Protein AF-A0A536LQH3-F1 (afdb_monomer_lite)

Structure (mmCIF, N/CA/C/O backbone):
data_AF-A0A536LQH3-F1
#
_entry.id   AF-A0A536LQH3-F1
#
loop_
_atom_site.group_PDB
_atom_site.id
_atom_site.type_symbol
_atom_site.label_atom_id
_atom_site.label_alt_id
_atom_site.label_comp_id
_atom_site.label_asym_id
_atom_site.label_entity_id
_atom_site.label_seq_id
_atom_site.pdbx_PDB_ins_code
_atom_site.Cartn_x
_atom_site.Cartn_y
_atom_site.Cartn_z
_atom_site.occupancy
_atom_site.B_iso_or_equiv
_atom_site.auth_seq_id
_atom_site.auth_comp_id
_atom_site.auth_asym_id
_atom_site.auth_atom_id
_atom_site.pdbx_PDB_model_num
ATOM 1 N N . TYR A 1 1 ? -6.303 -2.467 -10.669 1.00 73.62 1 TYR A N 1
ATOM 2 C CA . TYR A 1 1 ? -7.570 -1.702 -10.606 1.00 73.62 1 TYR A CA 1
ATOM 3 C C . TYR A 1 1 ? -8.554 -2.189 -9.543 1.00 73.62 1 TYR A C 1
ATOM 5 O O . TYR A 1 1 ? -9.147 -1.336 -8.897 1.00 73.62 1 TYR A O 1
ATOM 13 N N . LEU A 1 2 ? -8.723 -3.498 -9.305 1.00 86.50 2 LEU A N 1
ATOM 14 C CA . LEU A 1 2 ? -9.669 -3.996 -8.285 1.00 86.50 2 LEU A CA 1
ATOM 15 C C . LEU A 1 2 ? -9.367 -3.505 -6.852 1.00 86.50 2 LEU A C 1
ATOM 17 O O . LEU A 1 2 ? -10.298 -3.178 -6.119 1.00 86.50 2 LEU A O 1
ATOM 21 N N . GLY A 1 3 ? -8.086 -3.360 -6.489 1.00 85.06 3 GLY A N 1
ATOM 22 C CA . GLY A 1 3 ? -7.676 -2.789 -5.198 1.00 85.06 3 GLY A CA 1
ATOM 23 C C . GLY A 1 3 ? -8.164 -1.352 -5.006 1.00 85.06 3 GLY A C 1
ATOM 24 O O . GLY A 1 3 ? -8.869 -1.069 -4.047 1.00 85.06 3 GLY A O 1
ATOM 25 N N . LEU A 1 4 ? -7.898 -0.471 -5.976 1.00 90.19 4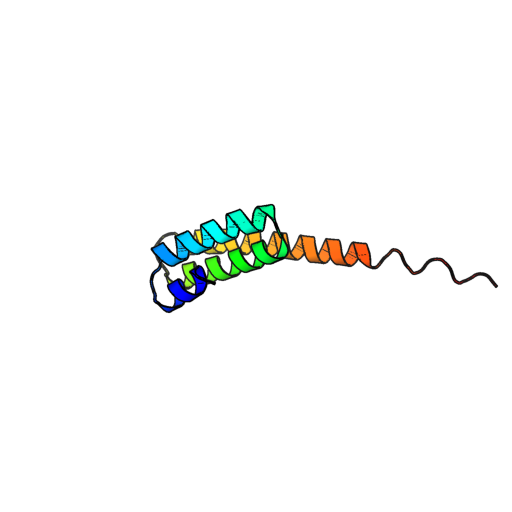 LEU A N 1
ATOM 26 C CA . LEU A 1 4 ? -8.330 0.934 -5.940 1.00 90.19 4 LEU A CA 1
ATOM 27 C C . LEU A 1 4 ? -9.853 1.096 -5.856 1.00 90.19 4 LEU A C 1
ATOM 29 O O . LEU A 1 4 ? -10.342 1.921 -5.089 1.00 90.19 4 LEU A O 1
ATOM 33 N N . LEU A 1 5 ? -10.615 0.310 -6.623 1.00 92.56 5 LEU A N 1
ATOM 34 C CA . LEU A 1 5 ? -12.077 0.366 -6.559 1.00 92.56 5 LEU A CA 1
ATOM 35 C C . LEU A 1 5 ? -12.586 -0.056 -5.174 1.00 92.56 5 LEU A C 1
ATOM 37 O O . LEU A 1 5 ? -13.449 0.607 -4.604 1.00 92.56 5 LEU A O 1
ATOM 41 N N . SER A 1 6 ? -12.017 -1.120 -4.613 1.00 89.38 6 SER A N 1
ATOM 42 C CA . SER A 1 6 ? -12.376 -1.611 -3.281 1.00 89.38 6 SER A CA 1
ATOM 43 C C . SER A 1 6 ? -12.005 -0.605 -2.184 1.00 89.38 6 SER A C 1
ATOM 45 O O . SER A 1 6 ? -12.794 -0.410 -1.263 1.00 89.38 6 SER A O 1
ATOM 47 N N . THR A 1 7 ? -10.887 0.121 -2.333 1.00 87.44 7 THR A N 1
ATOM 48 C CA . THR A 1 7 ? -10.517 1.269 -1.481 1.00 87.44 7 THR A CA 1
ATOM 49 C C . THR A 1 7 ? -11.590 2.353 -1.503 1.00 87.44 7 THR A C 1
ATOM 51 O O . THR A 1 7 ? -12.012 2.824 -0.451 1.00 87.44 7 THR A O 1
ATOM 54 N N . VAL A 1 8 ? -12.065 2.746 -2.691 1.00 93.81 8 VAL A N 1
ATOM 55 C CA . VAL A 1 8 ? -13.120 3.767 -2.830 1.00 93.81 8 VAL A CA 1
ATOM 56 C C . VAL A 1 8 ? -14.435 3.301 -2.200 1.00 93.81 8 VAL A C 1
ATOM 58 O O . VAL A 1 8 ? -15.148 4.102 -1.602 1.00 93.81 8 VAL A O 1
ATOM 61 N N . LEU A 1 9 ? -14.741 2.005 -2.291 1.00 95.06 9 LEU A N 1
ATOM 62 C CA . LEU A 1 9 ? -15.929 1.396 -1.688 1.00 95.06 9 LEU A CA 1
ATOM 63 C C . LEU A 1 9 ? -15.782 1.106 -0.182 1.00 95.06 9 LEU A C 1
ATOM 65 O O . LEU A 1 9 ? -16.724 0.593 0.420 1.00 95.06 9 LEU A O 1
ATOM 69 N N . GLY A 1 10 ? -14.626 1.396 0.425 1.00 93.81 10 GLY A N 1
ATOM 70 C CA . GLY A 1 10 ? -14.348 1.118 1.838 1.00 93.81 10 GLY A CA 1
ATOM 71 C C . GLY A 1 10 ? -14.252 -0.373 2.181 1.00 93.81 10 GLY A C 1
ATOM 72 O O . GLY A 1 10 ? -14.391 -0.755 3.342 1.00 93.81 10 GLY A O 1
ATOM 73 N N . ARG A 1 11 ? -14.040 -1.235 1.181 1.00 96.62 11 ARG A N 1
ATOM 74 C CA . ARG A 1 11 ? -13.915 -2.689 1.340 1.00 96.62 11 ARG A CA 1
ATOM 75 C C . ARG A 1 11 ? -12.462 -3.061 1.569 1.00 96.62 11 ARG A C 1
ATOM 77 O O . ARG A 1 11 ? -11.774 -3.549 0.676 1.00 96.62 11 ARG A O 1
ATOM 84 N N . TRP A 1 12 ? -11.990 -2.761 2.766 1.00 94.25 12 TRP A N 1
ATOM 85 C CA . TRP A 1 12 ? -10.568 -2.768 3.076 1.00 94.25 12 TRP A CA 1
ATOM 86 C C . TRP A 1 12 ? -9.884 -4.122 2.891 1.00 94.25 12 TRP A C 1
ATOM 88 O O . TRP A 1 12 ? -8.826 -4.175 2.274 1.00 94.25 12 TRP A O 1
ATOM 98 N N . ASP A 1 13 ? -10.499 -5.205 3.362 1.00 93.75 13 ASP A N 1
ATOM 99 C CA . ASP A 1 1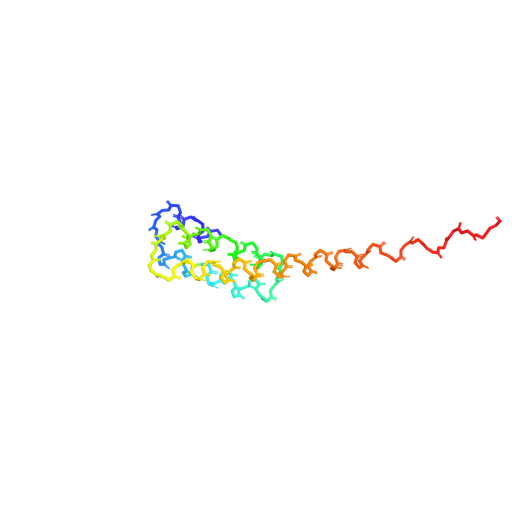3 ? -9.900 -6.543 3.278 1.00 93.75 13 ASP A CA 1
ATOM 100 C C . ASP A 1 13 ? -9.854 -7.053 1.825 1.00 93.75 13 ASP A C 1
ATOM 102 O O . ASP A 1 13 ? -8.862 -7.637 1.391 1.00 93.75 13 ASP A O 1
ATOM 106 N N . GLU A 1 14 ? -10.894 -6.758 1.034 1.00 94.75 14 GLU A N 1
ATOM 107 C CA . GLU A 1 14 ? -10.921 -7.023 -0.415 1.00 94.75 14 GLU A CA 1
ATOM 108 C C . GLU A 1 14 ? -9.838 -6.209 -1.138 1.00 94.75 14 GLU A C 1
ATOM 110 O O . GLU A 1 14 ? -9.083 -6.747 -1.950 1.00 94.75 14 GLU A O 1
ATOM 115 N N . ALA A 1 15 ? -9.722 -4.916 -0.816 1.00 95.31 15 ALA A N 1
ATOM 116 C CA . ALA A 1 15 ? -8.696 -4.047 -1.378 1.00 95.31 15 ALA A CA 1
ATOM 117 C C . ALA A 1 15 ? -7.290 -4.580 -1.073 1.00 95.31 15 ALA A C 1
ATOM 119 O O . ALA A 1 15 ? -6.453 -4.658 -1.971 1.00 95.31 15 ALA A O 1
ATOM 120 N N . GLU A 1 16 ? -7.052 -4.985 0.175 1.00 95.12 16 GLU A N 1
ATOM 121 C CA . GLU A 1 16 ? -5.789 -5.542 0.651 1.00 95.12 16 GLU A CA 1
ATOM 122 C C . GLU A 1 16 ? -5.406 -6.824 -0.099 1.00 95.12 16 GLU A C 1
ATOM 124 O O . GLU A 1 16 ? -4.273 -6.944 -0.576 1.00 95.12 16 GLU A O 1
ATOM 129 N N . GLY A 1 17 ? -6.362 -7.740 -0.284 1.00 95.88 17 GLY A N 1
ATOM 130 C CA . GLY A 1 17 ? -6.178 -8.937 -1.107 1.00 95.88 17 GLY A CA 1
ATOM 131 C C . GLY A 1 17 ? -5.791 -8.591 -2.546 1.00 95.88 17 GLY A C 1
ATOM 132 O O . GLY A 1 17 ? -4.770 -9.055 -3.051 1.00 95.88 17 GLY A O 1
ATOM 133 N N . HIS A 1 18 ? -6.531 -7.679 -3.178 1.00 96.31 18 HIS A N 1
ATOM 134 C CA . HIS A 1 18 ? -6.247 -7.258 -4.548 1.00 96.31 18 HIS A CA 1
ATOM 135 C C . HIS A 1 18 ? -4.888 -6.566 -4.721 1.00 96.31 18 HIS A C 1
ATOM 137 O O . HIS A 1 18 ? -4.260 -6.718 -5.772 1.00 96.31 18 HIS A O 1
ATOM 143 N N . 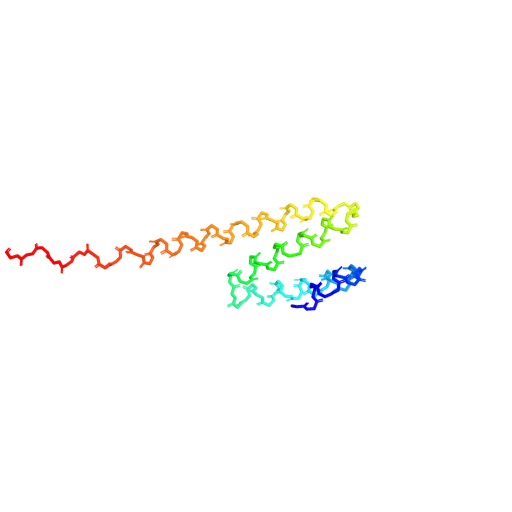PHE A 1 19 ? -4.426 -5.793 -3.734 1.00 95.31 19 PHE A N 1
ATOM 144 C CA . PHE A 1 19 ? -3.093 -5.187 -3.779 1.00 95.31 19 PHE A CA 1
ATOM 145 C C . PHE A 1 19 ? -1.984 -6.224 -3.610 1.00 95.31 19 PHE A C 1
ATOM 147 O O . PHE A 1 19 ? -0.981 -6.143 -4.321 1.00 95.31 19 PHE A O 1
ATOM 154 N N . ASN A 1 20 ? -2.163 -7.214 -2.732 1.00 94.88 20 ASN A N 1
ATOM 155 C CA . ASN A 1 20 ? -1.204 -8.310 -2.587 1.00 94.88 20 ASN A CA 1
ATOM 156 C C . ASN A 1 20 ? -1.068 -9.111 -3.892 1.00 94.88 20 ASN A C 1
ATOM 158 O O . ASN A 1 20 ? 0.055 -9.322 -4.354 1.00 94.88 20 ASN A O 1
ATOM 162 N N . ASP A 1 21 ? -2.188 -9.474 -4.524 1.00 94.69 21 ASP A N 1
ATOM 163 C CA . ASP A 1 21 ? -2.190 -10.205 -5.798 1.00 94.69 21 ASP A CA 1
ATOM 164 C C . ASP A 1 21 ? -1.495 -9.398 -6.905 1.00 94.69 21 ASP A C 1
ATOM 166 O O . ASP A 1 21 ? -0.647 -9.907 -7.643 1.00 94.69 21 ASP A O 1
ATOM 170 N N . ALA A 1 22 ? -1.812 -8.101 -7.002 1.00 93.44 22 ALA A N 1
ATOM 171 C CA . ALA A 1 22 ? -1.179 -7.201 -7.961 1.00 93.44 22 ALA A CA 1
ATOM 172 C C . ALA A 1 22 ? 0.333 -7.078 -7.719 1.00 93.44 22 ALA A C 1
ATOM 174 O O . ALA A 1 22 ? 1.112 -7.115 -8.673 1.00 93.44 22 ALA A O 1
ATOM 175 N N . ALA A 1 23 ? 0.765 -6.979 -6.459 1.00 93.12 23 ALA A N 1
ATOM 176 C CA . ALA A 1 23 ? 2.177 -6.903 -6.112 1.00 93.12 23 ALA A CA 1
ATOM 177 C C . ALA A 1 23 ? 2.918 -8.204 -6.457 1.00 93.12 23 ALA A C 1
ATOM 179 O O . ALA A 1 23 ? 4.037 -8.152 -6.969 1.00 93.12 23 ALA A O 1
ATOM 180 N N . GLU A 1 24 ? 2.311 -9.374 -6.234 1.00 92.88 24 GLU A N 1
ATOM 181 C CA . GLU A 1 24 ? 2.912 -10.651 -6.627 1.00 92.88 24 GLU A CA 1
ATOM 182 C C . GLU A 1 24 ? 3.075 -10.756 -8.150 1.00 92.88 24 GLU A C 1
ATOM 184 O O . GLU A 1 24 ? 4.150 -11.131 -8.632 1.00 92.88 24 GLU A O 1
ATOM 189 N N . MET A 1 25 ? 2.046 -10.370 -8.910 1.00 91.25 25 MET A N 1
ATOM 190 C CA . MET A 1 25 ? 2.103 -10.364 -10.373 1.00 91.25 25 MET A CA 1
ATOM 191 C C . MET A 1 25 ? 3.163 -9.386 -10.894 1.00 91.25 25 MET A C 1
ATOM 193 O O . MET A 1 25 ? 4.023 -9.767 -11.692 1.00 91.25 25 MET A O 1
ATOM 197 N N . HIS A 1 26 ? 3.153 -8.135 -10.428 1.00 88.56 26 HIS A N 1
ATOM 198 C CA . HIS A 1 26 ? 4.074 -7.109 -10.917 1.00 88.56 26 HIS A CA 1
ATOM 199 C C . HIS A 1 26 ? 5.525 -7.378 -10.522 1.00 88.56 26 HIS A C 1
ATOM 201 O O . HIS A 1 26 ? 6.422 -7.089 -11.312 1.00 88.56 26 HIS A O 1
ATOM 207 N N . ARG A 1 27 ? 5.782 -8.029 -9.381 1.00 88.50 27 ARG A N 1
ATOM 208 C CA . ARG A 1 27 ? 7.139 -8.455 -9.001 1.00 88.50 27 ARG A CA 1
ATOM 209 C C . ARG A 1 27 ? 7.791 -9.368 -10.038 1.00 88.50 27 ARG A C 1
ATOM 211 O O . ARG A 1 27 ? 9.008 -9.333 -10.184 1.00 88.50 27 ARG A O 1
ATOM 218 N N . ARG A 1 28 ? 7.001 -10.164 -10.760 1.00 83.25 28 ARG A N 1
ATOM 219 C CA . ARG A 1 28 ? 7.498 -11.072 -11.805 1.00 83.25 28 ARG A CA 1
ATOM 220 C C . ARG A 1 28 ? 7.604 -10.412 -13.179 1.00 83.25 28 ARG A C 1
ATOM 222 O O . ARG A 1 28 ? 8.361 -10.894 -14.012 1.00 83.25 28 ARG A O 1
ATOM 229 N N . LEU A 1 29 ? 6.831 -9.354 -13.423 1.00 82.38 29 LEU A N 1
ATOM 230 C CA . LEU A 1 29 ? 6.582 -8.844 -14.775 1.00 82.38 29 LEU A CA 1
ATOM 231 C C . LEU A 1 29 ? 7.118 -7.433 -15.015 1.00 82.38 29 LEU A C 1
ATOM 233 O O . LEU A 1 29 ? 7.518 -7.122 -16.134 1.00 82.38 29 LEU A O 1
ATOM 237 N N . SER A 1 30 ? 7.091 -6.553 -14.011 1.00 87.06 30 SER A N 1
ATOM 238 C CA . SER A 1 30 ? 7.442 -5.150 -14.209 1.00 87.06 30 SER A CA 1
ATOM 239 C C . SER A 1 30 ? 7.742 -4.406 -12.899 1.00 87.06 30 SER A C 1
ATOM 241 O O . SER A 1 30 ? 6.820 -4.115 -12.129 1.00 87.06 30 SER A O 1
ATOM 243 N N . PRO A 1 31 ? 9.009 -4.011 -12.668 1.00 84.00 31 PRO A N 1
ATOM 244 C CA . PRO A 1 31 ? 9.380 -3.194 -11.516 1.00 84.00 31 PRO A CA 1
ATOM 245 C C . PRO A 1 31 ? 8.623 -1.852 -11.426 1.00 84.00 31 PRO A C 1
ATOM 247 O O . PRO A 1 31 ? 8.105 -1.570 -10.349 1.00 84.00 31 PRO A O 1
ATOM 250 N N . PRO A 1 32 ? 8.440 -1.056 -12.505 1.00 89.12 32 PRO A N 1
ATOM 251 C CA . PRO A 1 32 ? 7.672 0.194 -12.424 1.00 89.12 32 PRO A CA 1
ATOM 252 C C . PRO A 1 32 ? 6.248 0.019 -11.886 1.00 89.12 32 PRO A C 1
ATOM 254 O O . PRO A 1 32 ? 5.821 0.757 -11.000 1.00 89.12 32 PRO A O 1
ATOM 257 N N . TRP A 1 33 ? 5.515 -0.986 -12.377 1.00 89.69 33 TRP A N 1
ATOM 258 C CA . TRP A 1 33 ? 4.144 -1.246 -11.929 1.00 89.69 33 TRP A CA 1
ATOM 259 C C . TRP A 1 33 ? 4.082 -1.750 -10.486 1.00 89.69 33 TRP A C 1
ATOM 261 O O . TRP A 1 33 ? 3.115 -1.465 -9.775 1.00 89.69 33 TRP A O 1
ATOM 271 N N . LEU A 1 34 ? 5.123 -2.448 -10.021 1.00 94.19 34 LEU A N 1
ATOM 272 C CA . LEU A 1 34 ? 5.242 -2.842 -8.621 1.00 94.19 34 LEU A CA 1
ATOM 273 C C . LEU A 1 34 ? 5.379 -1.615 -7.705 1.00 94.19 34 LEU A C 1
ATOM 275 O O . LEU A 1 34 ? 4.700 -1.555 -6.682 1.00 94.19 34 LEU A O 1
ATOM 279 N N . GLY A 1 35 ? 6.189 -0.624 -8.094 1.00 94.56 35 GLY A N 1
ATOM 280 C CA . GLY A 1 35 ? 6.352 0.623 -7.339 1.00 94.56 35 GLY A CA 1
ATOM 281 C C . GLY A 1 35 ? 5.030 1.373 -7.154 1.00 94.56 35 GLY A C 1
ATOM 282 O O . GLY A 1 35 ? 4.656 1.699 -6.027 1.00 94.56 35 GLY A O 1
ATOM 283 N N . TRP A 1 36 ? 4.268 1.551 -8.237 1.00 94.25 36 TRP A N 1
ATOM 284 C CA . TRP A 1 36 ? 2.930 2.156 -8.179 1.00 94.25 36 TRP A CA 1
ATOM 285 C C . TRP A 1 36 ? 1.953 1.360 -7.311 1.00 94.25 36 TRP A C 1
ATOM 287 O O . TRP A 1 36 ? 1.220 1.937 -6.515 1.00 94.25 36 TRP A O 1
ATOM 297 N N . THR A 1 37 ? 1.989 0.028 -7.401 1.00 95.94 37 THR A N 1
ATOM 298 C CA . THR A 1 37 ? 1.118 -0.835 -6.586 1.00 95.94 37 THR A CA 1
ATOM 299 C C . THR A 1 37 ? 1.385 -0.650 -5.093 1.00 95.94 37 THR A C 1
ATOM 301 O O . THR A 1 37 ? 0.441 -0.570 -4.311 1.00 95.94 37 THR A O 1
ATOM 304 N N . TYR A 1 38 ? 2.653 -0.552 -4.684 1.00 97.38 38 TYR A N 1
ATOM 305 C CA . TYR A 1 38 ? 2.998 -0.298 -3.286 1.00 97.38 38 TYR A CA 1
ATOM 306 C C . TYR A 1 38 ? 2.597 1.104 -2.821 1.00 97.38 38 TYR A C 1
ATOM 308 O O . TYR A 1 38 ? 2.145 1.247 -1.686 1.00 97.38 38 TYR A O 1
ATOM 316 N N . TYR A 1 39 ? 2.705 2.118 -3.682 1.00 97.25 39 TYR A N 1
ATOM 317 C CA . TYR A 1 39 ? 2.221 3.462 -3.368 1.00 97.25 39 TYR A CA 1
ATOM 318 C C . TYR A 1 39 ? 0.704 3.477 -3.118 1.00 97.25 39 TYR A C 1
ATOM 320 O O . TYR A 1 39 ? 0.257 3.935 -2.066 1.00 97.25 39 TYR A O 1
ATOM 328 N N . ASP A 1 40 ? -0.081 2.902 -4.032 1.00 96.69 40 ASP A N 1
ATOM 329 C CA . ASP A 1 40 ? -1.545 2.854 -3.919 1.00 96.69 40 ASP A CA 1
ATOM 330 C C . ASP A 1 40 ? -2.008 2.037 -2.703 1.00 96.69 40 ASP A C 1
ATOM 332 O O . ASP A 1 40 ? -2.981 2.380 -2.027 1.00 96.69 40 ASP A O 1
ATOM 336 N N . TYR A 1 41 ? -1.292 0.956 -2.394 1.00 97.44 41 TYR A N 1
ATOM 337 C CA . TYR A 1 41 ? -1.557 0.143 -1.213 1.00 97.44 41 TYR A CA 1
ATOM 338 C C . TYR A 1 41 ? -1.252 0.913 0.079 1.00 97.44 41 TYR A C 1
ATOM 340 O O . TYR A 1 41 ? -2.041 0.870 1.024 1.00 97.44 41 TYR A O 1
ATOM 348 N N . ALA A 1 42 ? -0.152 1.670 0.123 1.00 97.62 42 ALA A N 1
ATOM 349 C CA . ALA A 1 42 ? 0.154 2.533 1.258 1.00 97.62 42 ALA A CA 1
ATOM 350 C C . ALA A 1 42 ? -0.928 3.600 1.476 1.00 97.62 42 ALA A C 1
ATOM 352 O O . ALA A 1 42 ? -1.353 3.807 2.611 1.00 97.62 42 ALA A O 1
ATOM 353 N N . ASP A 1 43 ? -1.409 4.236 0.405 1.00 97.50 43 ASP A N 1
ATOM 354 C CA . ASP A 1 43 ? -2.501 5.211 0.481 1.00 97.50 43 ASP A CA 1
ATOM 355 C C . ASP A 1 43 ? -3.792 4.574 1.023 1.00 97.50 43 ASP A C 1
ATOM 357 O O . ASP A 1 43 ? -4.435 5.134 1.910 1.00 97.50 43 ASP A O 1
ATOM 361 N N . MET A 1 44 ? -4.140 3.360 0.577 1.00 97.62 44 MET A N 1
ATOM 362 C CA . MET A 1 44 ? -5.284 2.620 1.123 1.00 97.62 44 MET A CA 1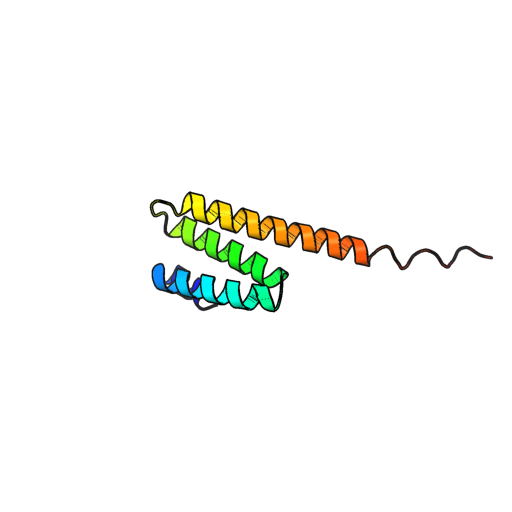
ATOM 363 C C . MET A 1 44 ? -5.146 2.366 2.630 1.00 97.62 44 MET A C 1
ATOM 365 O O . MET A 1 44 ? -6.088 2.637 3.376 1.00 97.62 44 MET A O 1
ATOM 369 N N . LEU A 1 45 ? -3.979 1.903 3.089 1.00 97.81 45 LEU A N 1
ATOM 370 C CA . LEU A 1 45 ? -3.715 1.648 4.511 1.00 97.81 45 LEU A CA 1
ATOM 371 C C . LEU A 1 45 ? -3.843 2.933 5.343 1.00 97.81 45 LEU A C 1
ATOM 373 O O . LEU A 1 45 ? -4.471 2.933 6.400 1.00 97.81 45 LEU A O 1
ATOM 377 N N . LEU A 1 46 ? -3.323 4.057 4.843 1.00 97.25 46 LEU A N 1
ATOM 378 C CA . LEU A 1 46 ? -3.451 5.354 5.512 1.00 97.25 46 LEU A CA 1
ATOM 379 C C . LEU A 1 46 ? -4.903 5.847 5.576 1.00 97.25 46 LEU A C 1
ATOM 381 O O . LEU A 1 46 ? -5.284 6.477 6.562 1.00 97.25 46 LEU A O 1
ATOM 385 N N . ARG A 1 47 ? -5.727 5.545 4.565 1.00 96.38 47 ARG A N 1
ATOM 386 C CA . ARG A 1 47 ? -7.169 5.848 4.578 1.00 96.38 47 ARG A CA 1
ATOM 387 C C . ARG A 1 47 ? -7.946 4.957 5.544 1.00 96.38 47 ARG A C 1
ATOM 389 O O . ARG A 1 47 ? -8.856 5.453 6.204 1.00 96.38 47 ARG A O 1
ATOM 396 N N . ARG A 1 48 ? -7.600 3.666 5.626 1.00 96.88 48 ARG A N 1
ATOM 397 C CA . ARG A 1 48 ? -8.199 2.709 6.572 1.00 96.88 48 ARG A CA 1
ATOM 398 C C . ARG A 1 48 ? -7.898 3.093 8.020 1.00 96.88 48 ARG A C 1
ATOM 400 O O . ARG A 1 48 ? -8.790 3.010 8.860 1.00 96.88 48 ARG A O 1
ATOM 407 N N . ASN A 1 49 ? -6.673 3.558 8.285 1.00 96.12 49 ASN A N 1
ATOM 408 C CA . ASN A 1 49 ? -6.225 4.104 9.568 1.00 96.12 49 ASN A CA 1
ATOM 409 C C . ASN A 1 49 ? -6.496 3.174 10.771 1.00 96.12 49 ASN A C 1
ATOM 411 O O . ASN A 1 49 ? -6.874 3.622 11.856 1.00 96.12 49 ASN A O 1
ATOM 415 N N . SER A 1 50 ? -6.318 1.866 10.574 1.00 95.81 50 SER A N 1
ATOM 416 C CA . SER A 1 50 ? -6.360 0.874 11.646 1.00 95.81 50 SER A CA 1
ATOM 417 C C . SER A 1 50 ? -5.021 0.802 12.392 1.00 95.81 50 SER A C 1
ATOM 419 O O . SER A 1 50 ? -4.003 1.366 11.979 1.00 95.81 50 SER A O 1
ATOM 421 N N . SER A 1 51 ? -4.999 0.079 13.510 1.00 97.19 51 SER A N 1
ATOM 422 C CA . SER A 1 51 ? -3.758 -0.207 14.235 1.00 97.19 51 SER A CA 1
ATOM 423 C C . SER A 1 51 ? -2.791 -0.999 13.344 1.00 97.19 51 SER A C 1
ATOM 425 O O . SER A 1 51 ? -3.188 -1.987 12.732 1.00 97.19 51 SER A O 1
ATOM 427 N N . GLY A 1 52 ? -1.530 -0.565 13.253 1.00 96.06 52 GLY A N 1
ATOM 428 C CA . GLY A 1 52 ? -0.512 -1.205 12.409 1.00 96.06 52 GLY A CA 1
ATOM 429 C C . GLY A 1 52 ? -0.486 -0.734 10.949 1.00 96.06 52 GLY A C 1
ATOM 430 O O . GLY A 1 52 ? 0.493 -0.982 10.240 1.00 96.06 52 GLY A O 1
ATOM 431 N N . ASP A 1 53 ? -1.522 -0.026 10.480 1.00 97.06 53 ASP A N 1
ATOM 432 C CA . ASP A 1 53 ? -1.600 0.420 9.082 1.00 97.06 53 ASP A CA 1
ATOM 433 C C . ASP A 1 53 ? -0.530 1.451 8.753 1.00 97.06 53 ASP A C 1
ATOM 435 O O . ASP A 1 53 ? 0.006 1.459 7.647 1.00 97.06 53 ASP A O 1
ATOM 439 N N . ARG A 1 54 ? -0.175 2.303 9.718 1.00 97.19 54 ARG A N 1
ATOM 440 C CA . ARG A 1 54 ? 0.848 3.326 9.518 1.00 97.19 54 ARG A CA 1
ATOM 441 C C . ARG A 1 54 ? 2.232 2.709 9.354 1.00 97.19 54 ARG A C 1
ATOM 443 O O . ARG A 1 54 ? 2.952 3.100 8.437 1.00 97.19 54 ARG A O 1
ATOM 450 N N . GLU A 1 55 ? 2.604 1.743 10.194 1.00 98.06 55 GLU A N 1
ATOM 451 C CA . GLU A 1 55 ? 3.864 1.013 10.036 1.00 98.06 55 GLU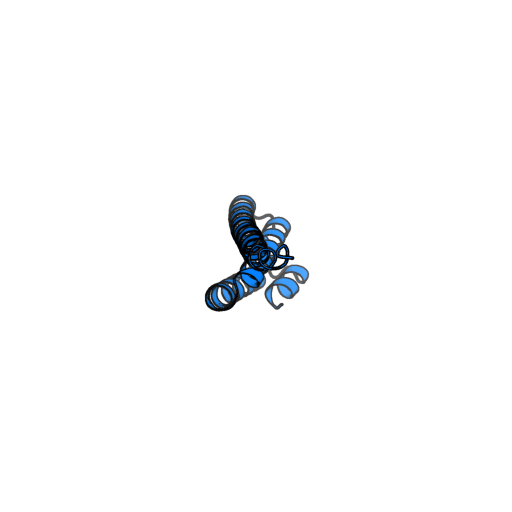 A CA 1
ATOM 452 C C . GLU A 1 55 ? 3.903 0.273 8.695 1.00 98.06 55 GLU A C 1
ATOM 454 O O . GLU A 1 55 ? 4.895 0.347 7.965 1.00 98.06 55 GLU A O 1
ATOM 459 N N . LYS A 1 56 ? 2.802 -0.394 8.330 1.00 97.25 56 LYS A N 1
ATOM 460 C CA . LYS A 1 56 ? 2.711 -1.128 7.067 1.00 97.25 56 LYS A CA 1
ATOM 461 C C . LYS A 1 56 ? 2.774 -0.199 5.850 1.00 97.25 56 LYS A C 1
ATOM 463 O O . LYS A 1 56 ? 3.495 -0.499 4.901 1.00 97.25 56 LYS A O 1
ATOM 468 N N . ALA A 1 57 ? 2.094 0.945 5.886 1.00 97.94 57 ALA A N 1
ATOM 469 C CA . ALA A 1 57 ? 2.134 1.947 4.824 1.00 97.94 57 ALA A CA 1
ATOM 470 C C . ALA A 1 57 ? 3.549 2.502 4.626 1.00 97.94 57 ALA A C 1
ATOM 472 O O . ALA A 1 57 ? 4.012 2.606 3.493 1.00 97.94 57 ALA A O 1
ATOM 473 N N . LEU A 1 58 ? 4.271 2.794 5.713 1.00 98.12 58 LEU A N 1
ATOM 474 C CA . LEU A 1 58 ? 5.666 3.240 5.636 1.00 98.12 58 LEU A CA 1
ATOM 475 C C . LEU A 1 58 ? 6.567 2.186 4.986 1.00 98.12 58 LEU A C 1
ATOM 477 O O . LEU A 1 58 ? 7.397 2.529 4.144 1.00 98.12 58 LEU A O 1
ATOM 481 N N . ALA A 1 59 ? 6.378 0.908 5.322 1.00 97.81 59 ALA A N 1
ATOM 482 C CA . ALA A 1 59 ? 7.113 -0.176 4.679 1.00 97.81 59 ALA A CA 1
ATOM 483 C C . ALA A 1 59 ? 6.828 -0.238 3.168 1.00 97.81 59 ALA A C 1
ATOM 485 O O . ALA A 1 59 ? 7.763 -0.347 2.376 1.00 97.81 59 ALA A O 1
ATOM 486 N N . MET A 1 60 ? 5.562 -0.106 2.752 1.00 97.25 60 MET A N 1
ATOM 487 C CA . MET A 1 60 ? 5.190 -0.083 1.332 1.00 97.25 60 MET A CA 1
ATOM 488 C C . MET A 1 60 ? 5.777 1.136 0.601 1.00 97.25 60 MET A C 1
ATOM 490 O O . MET A 1 60 ? 6.349 0.984 -0.476 1.00 97.25 60 MET A O 1
ATOM 494 N N . LEU A 1 61 ? 5.724 2.332 1.198 1.00 98.00 61 LEU A N 1
ATOM 495 C CA . LEU A 1 61 ? 6.320 3.545 0.621 1.00 98.00 61 LEU A CA 1
ATOM 496 C C . LEU A 1 61 ? 7.839 3.428 0.470 1.00 98.00 61 LEU A C 1
ATOM 498 O O . LEU A 1 61 ? 8.385 3.849 -0.547 1.00 98.00 61 LEU A O 1
ATOM 502 N N . SER A 1 62 ? 8.522 2.818 1.442 1.00 97.88 62 SER A N 1
ATOM 503 C CA . SER A 1 62 ? 9.961 2.565 1.344 1.00 97.88 62 SER A CA 1
ATOM 504 C C . SER A 1 62 ? 10.297 1.642 0.170 1.00 97.88 62 SER A C 1
ATOM 506 O O . SER A 1 62 ? 11.292 1.872 -0.512 1.00 97.88 62 SER A O 1
ATOM 508 N N . GLN A 1 63 ? 9.477 0.618 -0.081 1.00 96.06 63 GLN A N 1
ATOM 509 C CA . GLN A 1 63 ? 9.654 -0.280 -1.227 1.00 96.06 63 GLN A CA 1
ATOM 510 C C . GLN A 1 63 ? 9.365 0.434 -2.554 1.00 96.06 63 GLN A C 1
ATOM 512 O O . GLN A 1 63 ? 10.106 0.266 -3.519 1.00 96.06 63 GLN A O 1
ATOM 517 N N . ALA A 1 64 ? 8.311 1.255 -2.606 1.00 96.12 64 ALA A N 1
ATOM 518 C CA . ALA A 1 64 ? 7.986 2.054 -3.785 1.00 96.12 64 ALA A CA 1
ATOM 519 C C . ALA A 1 64 ? 9.127 3.019 -4.152 1.00 96.12 64 ALA A C 1
ATOM 521 O O . ALA A 1 64 ? 9.474 3.143 -5.327 1.00 96.12 64 ALA A O 1
ATOM 522 N N . LEU A 1 65 ? 9.739 3.656 -3.146 1.00 95.69 65 LEU A N 1
ATOM 523 C CA . LEU A 1 65 ? 10.861 4.572 -3.332 1.00 95.69 65 LEU A CA 1
ATOM 524 C C . LEU A 1 65 ? 12.115 3.862 -3.857 1.00 95.69 65 LEU A C 1
ATOM 526 O O . LEU A 1 65 ? 12.695 4.334 -4.829 1.00 95.69 65 LEU A O 1
ATOM 530 N N . ASP A 1 66 ? 12.505 2.730 -3.265 1.00 95.19 66 ASP A N 1
ATOM 531 C CA . ASP A 1 66 ? 13.664 1.942 -3.724 1.00 95.19 66 ASP A CA 1
ATOM 532 C C . ASP A 1 66 ? 13.503 1.514 -5.192 1.00 95.19 66 ASP A C 1
ATOM 534 O O . ASP A 1 66 ? 14.424 1.632 -5.998 1.00 95.19 66 ASP A O 1
ATOM 538 N N . ILE A 1 67 ? 12.295 1.102 -5.586 1.00 93.25 67 ILE A N 1
ATOM 539 C CA . ILE A 1 67 ? 11.991 0.773 -6.983 1.00 93.25 67 ILE A CA 1
ATOM 540 C C . ILE A 1 67 ? 12.131 2.001 -7.889 1.00 93.25 67 ILE A C 1
ATOM 542 O O . ILE A 1 67 ? 12.739 1.903 -8.955 1.00 93.25 67 ILE A O 1
ATOM 546 N N . ALA A 1 68 ? 11.573 3.147 -7.491 1.00 91.19 68 ALA A N 1
ATOM 547 C CA . ALA A 1 68 ? 11.644 4.374 -8.279 1.00 91.19 68 ALA A CA 1
ATOM 548 C C . ALA A 1 68 ? 13.093 4.856 -8.459 1.00 91.19 68 ALA A C 1
ATOM 550 O O . ALA A 1 68 ? 13.475 5.227 -9.566 1.00 91.19 68 ALA A O 1
ATOM 551 N N . GLN A 1 69 ? 13.909 4.779 -7.405 1.00 92.50 69 GLN A N 1
ATOM 552 C CA . GLN A 1 69 ? 15.329 5.138 -7.443 1.00 92.50 69 GLN A CA 1
ATOM 553 C C . GLN A 1 69 ? 16.116 4.247 -8.406 1.00 92.50 69 GLN A C 1
ATOM 555 O O . GLN A 1 69 ? 16.823 4.755 -9.269 1.00 92.50 69 GLN A O 1
ATOM 560 N N . ARG A 1 70 ? 15.923 2.924 -8.353 1.00 90.06 70 ARG A N 1
ATOM 561 C CA . ARG A 1 70 ? 16.591 1.995 -9.285 1.00 90.06 70 ARG A CA 1
ATOM 562 C C . ARG A 1 70 ? 16.215 2.237 -10.742 1.00 90.06 70 ARG A C 1
ATOM 564 O O . ARG A 1 70 ? 17.023 2.000 -11.638 1.00 90.06 70 ARG A O 1
ATOM 571 N N . LEU A 1 71 ? 14.977 2.661 -10.994 1.00 86.06 71 LEU A N 1
ATOM 572 C CA . LEU A 1 71 ? 14.536 3.013 -12.341 1.00 86.06 71 LEU A CA 1
ATOM 573 C C . LEU A 1 71 ? 15.198 4.304 -12.816 1.00 86.06 71 LEU A C 1
ATOM 575 O O . LEU A 1 71 ? 15.659 4.338 -13.950 1.00 86.06 71 LEU A O 1
ATOM 579 N N . ASP A 1 72 ? 15.293 5.322 -11.963 1.00 83.88 72 ASP A N 1
ATOM 580 C CA . ASP A 1 72 ? 15.989 6.573 -12.279 1.00 83.88 72 ASP A CA 1
ATOM 581 C C . ASP A 1 72 ? 17.477 6.327 -12.591 1.00 83.88 72 ASP A C 1
ATOM 583 O O . ASP A 1 72 ? 17.981 6.734 -13.639 1.00 83.88 72 ASP A O 1
ATOM 587 N N . GLU A 1 73 ? 18.150 5.527 -11.758 1.00 77.69 73 GLU A N 1
ATOM 588 C CA . GLU A 1 73 ? 19.541 5.103 -11.961 1.00 77.69 73 GLU A CA 1
ATOM 589 C C . GLU A 1 73 ? 19.724 4.293 -13.260 1.00 77.69 73 GLU A C 1
ATOM 591 O O . GLU A 1 73 ? 20.682 4.501 -14.010 1.00 77.69 73 GLU A O 1
ATOM 596 N N . GLY A 1 74 ? 18.786 3.393 -13.572 1.00 71.69 74 GLY A N 1
ATOM 597 C CA . GLY A 1 74 ? 18.793 2.608 -14.809 1.00 71.69 74 GLY A CA 1
ATOM 598 C C . GLY A 1 74 ? 18.539 3.443 -16.070 1.00 71.69 74 GLY A C 1
ATOM 599 O O . GLY A 1 74 ? 19.117 3.165 -17.122 1.00 71.69 74 GLY A O 1
ATOM 600 N N . VAL A 1 75 ? 17.717 4.491 -15.970 1.00 60.66 75 VAL A N 1
ATOM 601 C CA . VAL A 1 75 ? 17.451 5.444 -17.060 1.00 60.66 75 VAL A CA 1
ATOM 602 C C . VAL A 1 75 ? 18.667 6.349 -17.289 1.00 60.66 75 VAL A C 1
ATOM 604 O O . VAL A 1 75 ? 19.030 6.595 -18.441 1.00 60.66 75 VAL A O 1
ATOM 607 N N . ALA A 1 76 ? 19.360 6.773 -16.226 1.00 57.97 76 ALA A N 1
ATOM 608 C CA . ALA A 1 76 ? 20.607 7.536 -16.328 1.00 57.97 76 ALA A CA 1
ATOM 609 C C . ALA A 1 76 ? 21.735 6.732 -17.008 1.00 57.97 76 ALA A C 1
ATOM 611 O O . ALA A 1 76 ? 22.496 7.281 -17.810 1.00 57.97 76 ALA A O 1
ATOM 612 N N . GLY A 1 77 ? 21.802 5.416 -16.772 1.00 49.59 77 GLY A N 1
ATOM 613 C CA . GLY A 1 77 ? 22.747 4.513 -17.443 1.00 49.59 77 GLY A CA 1
ATOM 614 C C . GLY A 1 77 ? 22.497 4.323 -18.948 1.00 49.59 77 GLY A C 1
ATOM 615 O O . GLY A 1 77 ? 23.435 4.050 -19.694 1.00 49.59 77 GLY A O 1
ATOM 616 N N . ALA A 1 78 ? 21.263 4.519 -19.424 1.00 53.44 78 ALA A N 1
ATOM 617 C CA . ALA A 1 78 ? 20.907 4.387 -20.841 1.00 53.44 78 ALA A CA 1
ATOM 618 C C . ALA A 1 78 ? 21.232 5.641 -21.685 1.00 53.44 78 ALA A C 1
ATOM 620 O O . ALA A 1 78 ? 21.239 5.566 -22.914 1.00 53.44 78 ALA A O 1
ATOM 621 N N . GLY A 1 79 ? 21.531 6.782 -21.050 1.00 46.38 79 GLY A N 1
ATOM 622 C CA . GLY A 1 79 ? 21.848 8.047 -21.729 1.00 46.38 79 GLY A CA 1
ATOM 623 C C . GLY A 1 79 ? 23.334 8.284 -22.037 1.00 46.38 79 GLY A C 1
ATOM 624 O O . GLY A 1 79 ? 23.654 9.159 -22.836 1.00 46.38 79 GLY A O 1
ATOM 625 N N . ALA A 1 80 ? 24.255 7.515 -21.446 1.00 48.12 80 ALA A N 1
ATOM 626 C CA . ALA A 1 80 ? 25.695 7.812 -21.486 1.00 48.12 80 ALA A CA 1
ATOM 627 C C . ALA A 1 80 ? 26.490 7.097 -22.605 1.00 48.12 80 ALA A C 1
ATOM 629 O O . ALA A 1 80 ? 27.716 7.163 -22.624 1.00 48.12 80 ALA A O 1
ATOM 630 N N . GLY A 1 81 ? 25.820 6.414 -23.543 1.00 44.47 81 GLY A N 1
ATOM 631 C CA . GLY A 1 81 ? 26.473 5.615 -24.594 1.00 44.47 81 GLY A CA 1
ATOM 632 C C . GLY A 1 81 ? 26.574 6.252 -25.988 1.00 44.47 81 GLY A C 1
ATOM 633 O O . GLY A 1 81 ? 27.149 5.632 -26.874 1.00 44.47 81 GLY A O 1
ATOM 634 N N . ALA A 1 82 ? 26.017 7.447 -26.223 1.00 50.12 82 ALA A N 1
ATOM 635 C CA . ALA A 1 82 ? 25.811 7.965 -27.588 1.00 50.12 82 ALA A CA 1
ATOM 636 C C . ALA A 1 82 ? 26.569 9.260 -27.947 1.00 50.12 82 ALA A C 1
ATOM 638 O O . ALA A 1 82 ? 26.330 9.831 -29.008 1.00 50.12 82 ALA A O 1
ATOM 639 N N . GLN A 1 83 ? 27.494 9.740 -27.111 1.00 46.44 83 GLN A N 1
ATOM 640 C CA . GLN A 1 83 ? 28.263 10.963 -27.394 1.00 46.44 83 GLN A CA 1
ATOM 641 C C . GLN A 1 83 ? 29.770 10.734 -27.242 1.00 46.44 83 GLN A C 1
ATOM 643 O O . GLN A 1 83 ? 30.418 11.334 -26.392 1.00 46.44 83 GLN A O 1
ATOM 648 N N . ALA A 1 84 ? 30.345 9.852 -28.062 1.00 49.34 84 ALA A N 1
ATOM 649 C CA . ALA A 1 84 ? 31.800 9.718 -28.158 1.00 49.34 84 ALA A CA 1
ATOM 650 C C . ALA A 1 84 ? 32.298 9.338 -29.564 1.00 49.34 84 ALA A C 1
ATOM 652 O O . ALA A 1 84 ? 33.332 8.701 -29.678 1.00 49.34 84 ALA A O 1
ATOM 653 N N . GLU A 1 85 ? 31.613 9.735 -30.644 1.00 45.41 85 GLU A N 1
ATOM 654 C CA . GLU A 1 85 ? 32.130 9.558 -32.015 1.00 45.41 85 GLU A CA 1
ATOM 655 C C . GLU A 1 85 ? 31.713 10.714 -32.946 1.00 45.41 85 GLU A C 1
ATOM 657 O O . GLU A 1 85 ? 30.977 10.511 -33.905 1.00 45.41 85 GLU A O 1
ATOM 662 N N . SER A 1 86 ? 32.147 11.959 -32.693 1.00 49.84 86 SER A N 1
ATOM 663 C CA . SER A 1 86 ? 32.111 12.981 -33.764 1.00 49.84 86 SER A CA 1
ATOM 664 C C . SER A 1 86 ? 33.065 14.179 -33.617 1.00 49.84 86 SER A C 1
ATOM 666 O O . SER A 1 86 ? 32.769 15.254 -34.140 1.00 49.84 86 SER A O 1
ATOM 668 N N . THR A 1 87 ? 34.228 14.037 -32.978 1.00 51.00 87 THR A N 1
ATOM 669 C CA . THR A 1 87 ? 35.257 15.098 -33.043 1.00 51.00 87 THR A CA 1
ATOM 670 C C . THR A 1 87 ? 36.560 14.526 -33.572 1.00 51.00 87 THR A C 1
ATOM 672 O O . THR A 1 87 ? 37.523 14.303 -32.847 1.00 51.00 87 THR A O 1
ATOM 675 N N . GLY A 1 88 ? 36.546 14.252 -34.871 1.00 59.16 88 GLY A N 1
ATOM 676 C CA . GLY A 1 88 ? 37.717 13.907 -35.657 1.00 59.16 88 GLY A CA 1
ATOM 677 C C . GLY A 1 88 ? 37.547 14.437 -37.072 1.00 59.16 88 GLY A C 1
ATOM 678 O O . GLY A 1 88 ? 37.150 13.686 -37.961 1.00 59.16 88 GLY A O 1
ATOM 679 N N . ARG A 1 89 ? 37.810 15.732 -37.269 1.00 49.09 89 ARG A N 1
ATOM 680 C CA . ARG A 1 89 ? 38.295 16.282 -38.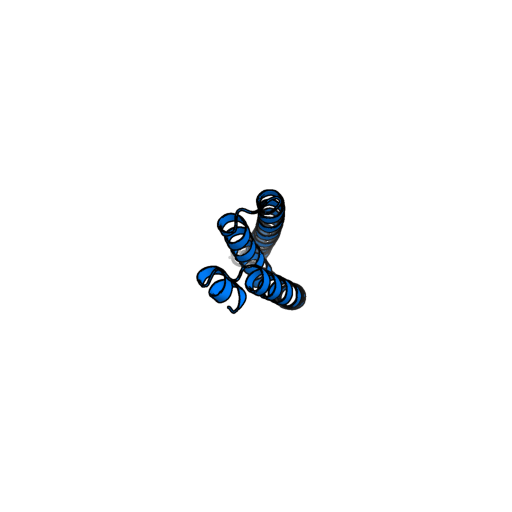538 1.00 49.09 89 ARG A CA 1
ATOM 681 C C . ARG A 1 89 ? 38.868 17.676 -38.365 1.00 49.09 89 ARG A C 1
ATOM 683 O O . ARG A 1 89 ? 38.227 18.476 -37.653 1.00 49.09 89 ARG A O 1
#

Foldseek 3Di:
DQLLVCLVVVVLVSNLVVLVVQLVVCVVPPLLSNLVSLQSQLVSLVSNPDPCSPVSSVVSNVSSVVSVVVVVVVVVVVPPPPPDPDPDD

pLDDT: mean 85.83, std 16.72, range [44.47, 98.12]

Radius of gyration: 18.29 Å; chains: 1; bounding box: 54×27×53 Å

Sequence (89 aa):
YLGLLSTVLGRWDEAEGHFNDAAEMHRRLSPPWLGWTYYDYADMLLRRNSSGDREKALAMLSQALDIAQRLDEGVAGAGAGAQAESTGR

Secondary structure (DSSP, 8-state):
-HHHHHHHTT-HHHHHHHHHHHHHHHHHH-HHHHHHHHHHHHHHHHHH--TTHHHHHHHHHHHHHHHHHHHHHHHHHHSTTSSSS----